Protein AF-A0A227JAS2-F1 (afdb_monomer)

Foldseek 3Di:
DKDWDALPPPGQGTKIKDKDKDWDDDDQKIKMKMWIWMARPVVRWTPFTKMKIKMWGCPDPFKIWMKMKMFTPDTPVPPDGDIDIDTGMGGHD

Solvent-accessible surface area (backbone atoms only — not comparable to full-atom values): 5060 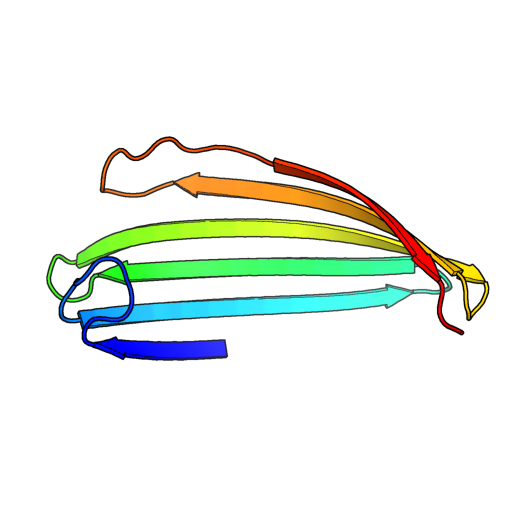Å² total; per-residue (Å²): 92,76,49,76,43,66,47,73,59,96,69,40,66,43,33,42,36,43,37,48,78,51,75,52,76,57,92,54,36,37,40,37,40,39,36,42,37,31,35,29,67,80,78,72,37,42,68,38,30,38,37,34,42,35,44,33,38,47,82,42,101,43,35,34,37,36,40,36,41,34,45,52,72,43,47,73,76,76,65,90,70,64,70,48,73,50,74,52,73,50,76,62,132

pLDDT: mean 86.61, std 11.82, range [57.12, 98.06]

Radius of g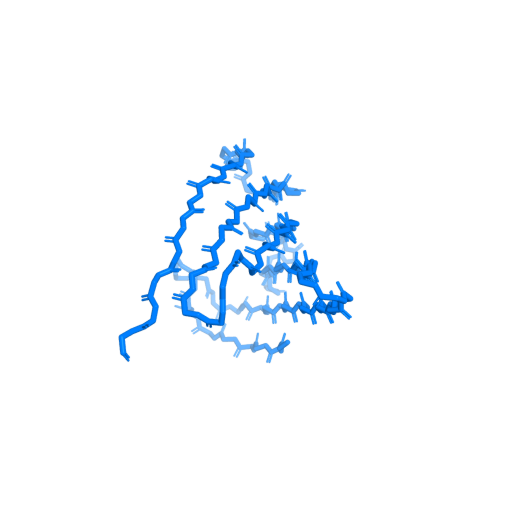yration: 16.52 Å; Cα contacts (8 Å, |Δi|>4): 215; chains: 1; bounding box: 35×22×41 Å

Sequence (93 aa):
VYGMNDYFYEMREETSQLEGLLAYGVNNWTFSVNYEGVEDDKDNKTVKSETALQAEYSVTPSFVTFVGYQFDLGNDYNNEENDYWTLGARYYF

Mean predicted aligned error: 6.58 Å

Structure (mmCIF, N/CA/C/O backbone):
data_AF-A0A227JAS2-F1
#
_entry.id   AF-A0A227JAS2-F1
#
loop_
_atom_site.group_PDB
_atom_site.id
_atom_site.type_symbol
_atom_site.label_atom_id
_atom_site.label_alt_id
_atom_site.label_comp_id
_atom_site.label_asym_id
_atom_site.label_entity_id
_atom_site.label_seq_id
_atom_site.pdbx_PDB_ins_code
_atom_site.Cartn_x
_atom_site.Cartn_y
_atom_site.Cartn_z
_atom_site.occupancy
_atom_site.B_iso_or_equiv
_atom_site.auth_seq_id
_atom_site.auth_comp_id
_atom_site.auth_asym_id
_atom_site.auth_atom_id
_atom_site.pdbx_PDB_model_num
ATOM 1 N N . VAL A 1 1 ? 11.844 -2.610 1.071 1.00 75.94 1 VAL A N 1
ATOM 2 C CA . VAL A 1 1 ? 12.530 -3.819 0.582 1.00 75.94 1 VAL A CA 1
ATOM 3 C C . VAL A 1 1 ? 13.308 -3.445 -0.668 1.00 75.94 1 VAL A C 1
ATOM 5 O O . VAL A 1 1 ? 12.861 -2.584 -1.405 1.00 75.94 1 VAL A O 1
ATOM 8 N N . TYR A 1 2 ? 14.492 -4.011 -0.868 1.00 66.38 2 TYR A N 1
ATOM 9 C CA . TYR A 1 2 ? 15.245 -3.868 -2.114 1.00 66.38 2 TYR A CA 1
ATOM 10 C C . TYR A 1 2 ? 15.591 -5.269 -2.603 1.00 66.38 2 TYR A C 1
ATOM 12 O O . TYR A 1 2 ? 15.966 -6.116 -1.787 1.00 66.38 2 TYR A O 1
ATOM 20 N N . GLY A 1 3 ? 15.429 -5.516 -3.897 1.00 70.88 3 GLY A N 1
ATOM 21 C CA . GLY A 1 3 ? 15.706 -6.804 -4.516 1.00 70.88 3 GLY A CA 1
ATOM 22 C C . GLY A 1 3 ? 16.291 -6.617 -5.905 1.00 70.88 3 GLY A C 1
ATOM 23 O O . GLY A 1 3 ? 15.755 -5.853 -6.698 1.00 70.88 3 GLY A O 1
ATOM 24 N N . MET A 1 4 ? 17.374 -7.329 -6.195 1.00 70.31 4 MET A N 1
ATOM 25 C CA . MET A 1 4 ? 17.943 -7.427 -7.539 1.00 70.31 4 MET A CA 1
ATOM 26 C C . MET A 1 4 ?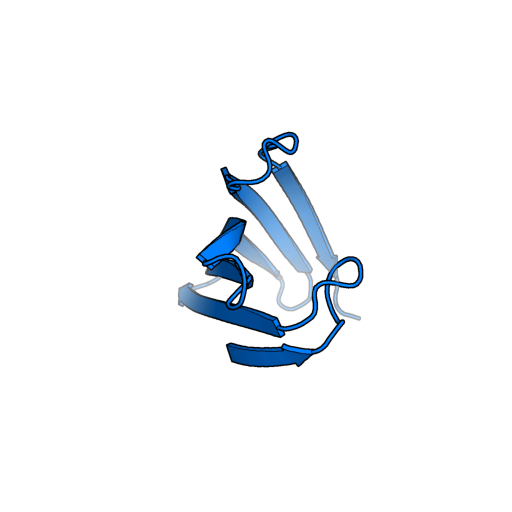 17.635 -8.819 -8.056 1.00 70.31 4 MET A C 1
ATOM 28 O O . MET A 1 4 ? 17.862 -9.795 -7.336 1.00 70.31 4 MET A O 1
ATOM 32 N N . ASN A 1 5 ? 17.090 -8.913 -9.261 1.00 64.12 5 ASN A N 1
ATOM 33 C CA . ASN A 1 5 ? 16.745 -10.195 -9.847 1.00 64.12 5 ASN A CA 1
ATOM 34 C C . ASN A 1 5 ? 17.054 -10.220 -11.341 1.00 64.12 5 ASN A C 1
ATOM 36 O O . ASN A 1 5 ? 16.683 -9.301 -12.077 1.00 64.12 5 ASN A O 1
ATOM 40 N N . ASP A 1 6 ? 17.612 -11.347 -11.773 1.00 58.88 6 ASP A N 1
ATOM 41 C CA . ASP A 1 6 ? 17.813 -11.655 -13.183 1.00 58.88 6 ASP A CA 1
ATOM 42 C C . ASP A 1 6 ? 16.586 -12.417 -13.713 1.00 58.88 6 ASP A C 1
ATOM 44 O O . ASP A 1 6 ? 16.103 -13.356 -13.070 1.00 58.88 6 ASP A O 1
ATOM 48 N N . TYR A 1 7 ? 16.064 -12.036 -14.883 1.00 60.12 7 TYR A N 1
ATOM 49 C CA . TYR A 1 7 ? 14.943 -12.702 -15.577 1.00 60.12 7 TYR A CA 1
ATOM 50 C C . TYR A 1 7 ? 13.594 -12.761 -14.832 1.00 60.12 7 TYR A C 1
ATOM 52 O O . TYR A 1 7 ? 12.723 -13.555 -15.192 1.00 60.12 7 TYR A O 1
ATOM 60 N N . PHE A 1 8 ? 13.375 -11.920 -13.820 1.00 64.12 8 PHE A N 1
ATOM 61 C CA . PHE A 1 8 ? 12.153 -11.963 -13.005 1.00 64.12 8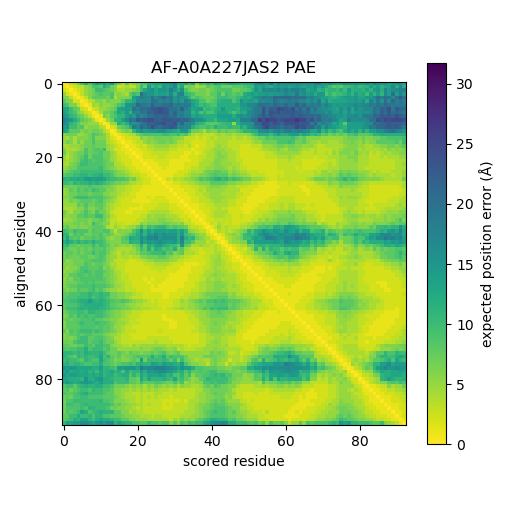 PHE A CA 1
ATOM 62 C C . PHE A 1 8 ? 10.937 -11.291 -13.667 1.00 64.12 8 PHE A C 1
ATOM 64 O O . PHE A 1 8 ? 9.824 -11.804 -13.561 1.00 64.12 8 PHE A O 1
ATOM 71 N N . TYR A 1 9 ? 11.135 -10.176 -14.379 1.00 57.41 9 TYR A N 1
ATOM 72 C CA . TYR A 1 9 ? 10.061 -9.438 -15.058 1.00 57.41 9 TYR A CA 1
ATOM 73 C C . TYR A 1 9 ? 10.116 -9.669 -16.569 1.00 57.41 9 TYR A C 1
ATOM 75 O O . TYR A 1 9 ? 11.085 -9.273 -17.205 1.00 57.41 9 TYR A O 1
ATOM 83 N N . GLU A 1 10 ? 9.096 -10.308 -17.153 1.00 63.09 10 GLU A N 1
ATOM 84 C CA . GLU A 1 10 ? 8.915 -10.463 -18.615 1.00 63.09 10 GLU A CA 1
ATOM 85 C C . GLU A 1 10 ? 10.167 -10.911 -19.414 1.00 63.09 10 GLU A C 1
ATOM 87 O O . GLU A 1 10 ? 10.324 -10.551 -20.577 1.00 63.09 10 GLU A O 1
ATOM 92 N N . MET A 1 11 ? 11.059 -11.718 -18.820 1.00 57.12 11 MET A N 1
ATOM 93 C CA . MET A 1 11 ? 12.355 -12.126 -19.403 1.00 57.12 11 MET A CA 1
ATOM 94 C C . MET A 1 11 ? 13.404 -11.003 -19.569 1.00 57.12 11 MET A C 1
ATOM 96 O O . MET A 1 11 ? 14.318 -11.141 -20.383 1.00 57.12 11 MET A O 1
ATOM 100 N N . ARG A 1 12 ? 13.321 -9.916 -18.794 1.00 61.28 12 ARG A N 1
ATOM 101 C CA . ARG A 1 12 ? 14.353 -8.866 -18.738 1.00 61.28 12 ARG A CA 1
ATOM 102 C C . ARG A 1 12 ? 15.549 -9.333 -17.922 1.00 61.28 12 ARG A C 1
ATOM 104 O O . ARG A 1 12 ? 15.388 -9.885 -16.839 1.00 61.28 12 ARG A O 1
ATOM 111 N N . GLU A 1 13 ? 16.734 -9.151 -18.492 1.00 61.47 13 GLU A N 1
ATOM 112 C CA . GLU A 1 13 ? 17.955 -9.825 -18.051 1.00 61.47 13 GLU A CA 1
ATOM 113 C C . GLU A 1 13 ? 18.418 -9.350 -16.672 1.00 61.47 13 GLU A C 1
ATOM 115 O O . GLU A 1 13 ? 18.692 -10.200 -15.835 1.00 61.47 13 GLU A O 1
ATOM 120 N N . GLU A 1 14 ? 18.404 -8.040 -16.408 1.00 73.94 14 GLU A N 1
ATOM 121 C CA . GLU A 1 14 ? 18.814 -7.447 -15.128 1.00 73.94 14 GLU A CA 1
ATOM 122 C C . GLU A 1 14 ? 17.763 -6.425 -14.673 1.00 73.94 14 GLU A C 1
ATOM 124 O O . GLU A 1 14 ? 17.522 -5.424 -15.350 1.00 73.94 14 GLU A O 1
ATOM 129 N N . THR A 1 15 ? 17.106 -6.685 -13.539 1.00 76.00 15 THR A N 1
ATOM 130 C CA . THR A 1 15 ? 16.111 -5.764 -12.967 1.00 76.00 15 THR A CA 1
ATOM 131 C C . THR A 1 15 ? 16.373 -5.486 -11.494 1.00 76.00 15 THR A C 1
ATOM 133 O O . THR A 1 15 ? 16.583 -6.408 -10.697 1.00 76.00 15 THR A O 1
ATOM 136 N N . SER A 1 16 ? 16.271 -4.215 -11.118 1.00 80.56 16 SER A N 1
ATOM 137 C CA . SER A 1 16 ? 16.310 -3.752 -9.735 1.00 80.56 16 SER A CA 1
ATOM 138 C C . SER A 1 16 ? 14.916 -3.337 -9.280 1.00 80.56 16 SER A C 1
ATOM 140 O O . SER A 1 16 ? 14.187 -2.646 -9.986 1.00 80.56 16 SER A O 1
ATOM 142 N N . GLN A 1 17 ? 14.529 -3.769 -8.083 1.00 84.00 17 GLN A N 1
ATOM 143 C CA . GLN A 1 17 ? 13.229 -3.494 -7.478 1.00 84.00 17 GLN A CA 1
ATOM 144 C C . GLN A 1 17 ? 13.427 -2.796 -6.138 1.00 84.00 17 GLN A C 1
ATOM 146 O O . GLN A 1 17 ? 14.160 -3.274 -5.265 1.00 84.00 17 GLN A O 1
ATOM 151 N N . LEU A 1 18 ? 12.736 -1.678 -5.957 1.00 85.81 18 LEU A N 1
ATOM 152 C CA . LEU A 1 18 ? 12.713 -0.912 -4.724 1.00 85.81 18 LEU A CA 1
ATOM 153 C C . LEU A 1 18 ? 11.275 -0.770 -4.243 1.00 85.81 18 LEU A C 1
ATOM 155 O O . LEU A 1 18 ? 10.426 -0.223 -4.934 1.00 85.81 18 LEU A O 1
ATOM 159 N N . GLU A 1 19 ? 11.031 -1.188 -3.010 1.00 88.44 19 GLU A N 1
ATOM 160 C CA . GLU A 1 19 ? 9.750 -1.026 -2.339 1.00 88.44 19 GLU A CA 1
ATOM 161 C C . GLU A 1 19 ? 9.943 -0.266 -1.022 1.00 88.44 19 GLU A C 1
ATOM 163 O O . GLU A 1 19 ? 10.809 -0.599 -0.207 1.00 88.44 19 GLU A O 1
ATOM 168 N N . GLY A 1 20 ? 9.129 0.747 -0.766 1.00 92.00 20 GLY A N 1
ATOM 169 C CA . GLY A 1 20 ? 9.063 1.454 0.508 1.00 92.00 20 GLY A CA 1
ATOM 170 C C . GLY A 1 20 ? 7.659 1.367 1.081 1.00 92.00 20 GLY A C 1
ATOM 171 O O . GLY A 1 20 ? 6.706 1.666 0.380 1.00 92.00 20 GLY A O 1
ATOM 172 N N . LEU A 1 21 ? 7.524 1.011 2.359 1.00 94.56 21 LEU A N 1
ATOM 173 C CA . LEU A 1 21 ? 6.245 1.029 3.069 1.00 94.56 21 LEU A CA 1
ATOM 174 C C . LEU A 1 21 ? 6.406 1.820 4.364 1.00 94.56 21 LEU A C 1
ATOM 176 O O . LEU A 1 21 ? 7.276 1.517 5.182 1.00 94.56 21 LEU A O 1
ATOM 180 N N . LEU A 1 22 ? 5.533 2.801 4.567 1.00 96.00 22 LEU A N 1
ATOM 181 C CA . LEU A 1 22 ? 5.385 3.502 5.835 1.00 96.00 22 LEU A CA 1
ATOM 182 C C . LEU A 1 22 ? 3.939 3.388 6.292 1.00 96.00 22 LEU A C 1
ATOM 184 O O . LEU A 1 22 ? 3.017 3.671 5.534 1.00 96.00 22 LEU A O 1
ATOM 188 N N . ALA A 1 23 ? 3.750 2.999 7.548 1.00 96.75 23 ALA A N 1
ATOM 189 C CA . ALA A 1 23 ? 2.440 2.912 8.167 1.00 96.75 23 ALA A CA 1
ATOM 190 C C . ALA A 1 23 ? 2.449 3.624 9.520 1.00 96.75 23 ALA A C 1
ATOM 192 O O . ALA A 1 23 ? 3.398 3.502 10.297 1.00 96.75 23 ALA A O 1
ATOM 193 N N . TYR A 1 24 ? 1.382 4.363 9.802 1.00 96.94 24 TYR A N 1
ATOM 194 C CA . TYR A 1 24 ? 1.186 5.081 11.050 1.00 96.94 24 TYR A CA 1
ATOM 195 C C . TYR A 1 24 ? -0.223 4.840 11.591 1.00 96.94 24 TYR A C 1
ATOM 197 O O . TYR A 1 24 ? -1.222 5.109 10.922 1.00 96.94 24 TYR A O 1
ATOM 205 N N . GLY A 1 25 ? -0.291 4.331 12.820 1.00 97.06 25 GLY A N 1
ATOM 206 C CA . GLY A 1 25 ? -1.538 4.099 13.541 1.00 97.06 25 GLY A CA 1
ATOM 207 C C . GLY A 1 25 ? -1.818 5.199 14.560 1.00 97.06 25 GLY A C 1
ATOM 208 O O . GLY A 1 25 ? -0.935 5.579 15.330 1.00 97.06 25 GLY A O 1
ATOM 209 N N . VAL A 1 26 ? -3.062 5.678 14.601 1.00 96.69 26 VAL A N 1
ATOM 210 C CA . VAL A 1 26 ? -3.556 6.616 15.616 1.00 96.69 26 VAL A CA 1
ATOM 211 C C . VAL A 1 26 ? -5.010 6.298 15.971 1.00 96.69 26 VAL A C 1
ATOM 213 O O . VAL A 1 26 ? -5.900 6.319 15.124 1.00 96.69 26 VAL A O 1
ATOM 216 N N . ASN A 1 27 ? -5.278 6.025 17.250 1.00 95.25 27 ASN A N 1
ATOM 217 C CA . ASN A 1 27 ? -6.581 5.539 17.725 1.00 95.25 27 ASN A CA 1
ATOM 218 C C . ASN A 1 27 ? -7.034 4.285 16.944 1.00 95.25 27 ASN A C 1
ATOM 220 O O . ASN A 1 27 ? -6.302 3.305 16.862 1.00 95.25 27 ASN A O 1
ATOM 224 N N . ASN A 1 28 ? -8.239 4.322 16.371 1.00 96.31 28 ASN A N 1
ATOM 225 C CA . ASN A 1 28 ? -8.807 3.269 15.530 1.00 96.31 28 ASN A CA 1
ATOM 226 C C . ASN A 1 28 ? -8.423 3.414 14.049 1.00 96.31 28 ASN A C 1
ATOM 228 O O . ASN A 1 28 ? -8.936 2.660 13.231 1.00 96.31 28 ASN A O 1
ATOM 232 N N . TRP A 1 29 ? -7.577 4.382 13.692 1.00 97.25 29 TRP A N 1
ATOM 233 C CA . TRP A 1 29 ? -7.145 4.614 12.318 1.00 97.25 29 TRP A CA 1
ATOM 234 C C . TRP A 1 29 ? -5.743 4.068 12.078 1.00 97.25 29 TRP A C 1
ATOM 236 O O . TRP A 1 29 ? -4.861 4.203 12.926 1.00 97.25 29 TRP A O 1
ATOM 246 N N . THR A 1 30 ? -5.525 3.500 10.897 1.00 97.56 30 THR A N 1
ATOM 247 C CA . THR A 1 30 ? -4.195 3.189 10.365 1.00 97.56 30 THR A CA 1
ATOM 248 C C . THR A 1 30 ? -4.078 3.783 8.974 1.00 97.56 30 THR A C 1
ATOM 250 O O . THR A 1 30 ? -4.946 3.570 8.135 1.00 97.56 30 THR A O 1
ATOM 253 N N . PHE A 1 31 ? -3.015 4.540 8.737 1.00 97.12 31 PHE A N 1
ATOM 254 C CA . PHE A 1 31 ? -2.688 5.092 7.429 1.00 97.12 31 PHE A CA 1
ATOM 255 C C . PHE A 1 31 ? -1.416 4.433 6.929 1.00 97.12 31 PHE A C 1
ATOM 257 O O . PHE A 1 31 ? -0.468 4.286 7.701 1.00 97.12 31 PHE A O 1
ATOM 264 N N . SER A 1 32 ? -1.370 4.079 5.653 1.00 96.81 32 SER A N 1
ATOM 265 C CA . SER A 1 32 ? -0.154 3.594 5.019 1.00 96.81 32 SER A CA 1
ATOM 266 C C . SER A 1 32 ? 0.068 4.231 3.660 1.00 96.81 32 SER A C 1
ATOM 268 O O . SER A 1 32 ? -0.867 4.598 2.951 1.00 96.81 32 SER A O 1
ATOM 270 N N . VAL A 1 33 ? 1.345 4.362 3.327 1.00 96.00 33 VAL A N 1
ATOM 271 C CA . VAL A 1 33 ? 1.827 4.666 1.990 1.00 96.00 33 VAL A CA 1
ATOM 272 C C . VAL A 1 33 ? 2.793 3.565 1.581 1.00 96.00 33 VAL A C 1
ATOM 274 O O . VAL A 1 33 ? 3.669 3.185 2.365 1.00 96.00 33 VAL A O 1
ATOM 277 N N . ASN A 1 34 ? 2.626 3.050 0.372 1.00 95.38 34 ASN A N 1
ATOM 278 C CA . ASN A 1 34 ? 3.592 2.184 -0.282 1.00 95.38 34 ASN A CA 1
ATOM 279 C C . ASN A 1 34 ? 4.099 2.853 -1.556 1.00 95.38 34 ASN A C 1
ATOM 281 O O . ASN A 1 34 ? 3.348 3.529 -2.244 1.00 95.38 34 ASN A O 1
ATOM 285 N N . TYR A 1 35 ? 5.366 2.635 -1.863 1.00 92.88 35 TYR A N 1
ATOM 286 C CA . TYR A 1 35 ? 5.992 2.958 -3.134 1.00 92.88 35 TYR A CA 1
ATOM 287 C C . TYR A 1 35 ? 6.648 1.688 -3.657 1.00 92.88 35 TYR A C 1
ATOM 289 O O . TYR A 1 35 ? 7.345 1.021 -2.896 1.00 92.88 35 TYR A O 1
ATOM 297 N N . GLU A 1 36 ? 6.448 1.374 -4.926 1.00 89.44 36 GLU A N 1
ATOM 298 C CA . GLU A 1 36 ? 7.094 0.272 -5.630 1.00 89.44 36 GLU A CA 1
ATOM 299 C C . GLU A 1 36 ? 7.666 0.814 -6.938 1.00 89.44 36 GLU A C 1
ATOM 301 O O . GLU A 1 36 ? 6.965 1.446 -7.720 1.00 89.44 36 GLU A O 1
ATOM 306 N N . GLY A 1 37 ? 8.951 0.584 -7.175 1.00 87.75 37 GLY A N 1
ATOM 307 C CA . GLY A 1 37 ? 9.631 0.933 -8.412 1.00 87.75 37 GLY A CA 1
ATOM 308 C C . GLY A 1 37 ? 10.433 -0.253 -8.920 1.00 87.75 37 GLY A C 1
ATOM 309 O O . GLY A 1 37 ? 11.087 -0.946 -8.140 1.00 87.75 37 GLY A O 1
ATOM 310 N N . VAL A 1 38 ? 10.385 -0.475 -10.227 1.00 84.88 38 VAL A N 1
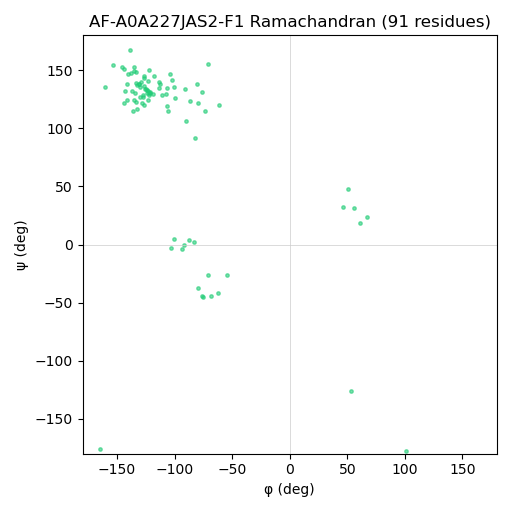ATOM 311 C CA . VAL A 1 38 ? 11.144 -1.502 -10.932 1.00 84.88 38 VAL A CA 1
ATOM 312 C C . VAL A 1 38 ? 11.877 -0.846 -12.091 1.00 84.88 38 VAL A C 1
ATOM 314 O O . VAL A 1 38 ? 11.259 -0.254 -12.979 1.00 84.88 38 VAL A O 1
ATOM 317 N N . GLU A 1 39 ? 13.195 -0.983 -12.089 1.00 83.31 39 GLU A N 1
ATOM 318 C CA . GLU A 1 39 ? 14.099 -0.468 -13.111 1.00 83.31 39 GLU A CA 1
ATOM 319 C C . GLU A 1 39 ? 14.749 -1.641 -13.856 1.00 83.31 39 GLU A C 1
ATOM 321 O O . GLU A 1 39 ? 15.070 -2.678 -13.272 1.00 83.31 39 GLU A O 1
ATOM 326 N N . ASP A 1 40 ? 14.883 -1.494 -15.171 1.00 80.06 40 ASP A N 1
ATOM 327 C CA . ASP A 1 40 ? 15.700 -2.350 -16.027 1.00 80.06 40 ASP A CA 1
ATOM 328 C C . ASP A 1 40 ? 17.097 -1.736 -16.076 1.00 80.06 40 ASP A C 1
ATOM 330 O O . ASP A 1 40 ? 17.294 -0.690 -16.702 1.00 80.06 40 ASP A O 1
ATOM 334 N N . ASP A 1 41 ? 18.047 -2.363 -15.385 1.00 76.62 41 ASP A N 1
ATOM 335 C CA . ASP A 1 41 ? 19.400 -1.826 -15.209 1.00 76.62 41 ASP A CA 1
ATOM 336 C C . ASP A 1 41 ? 20.203 -1.871 -16.517 1.00 76.62 41 ASP A C 1
ATOM 338 O O . ASP A 1 41 ? 21.091 -1.045 -16.748 1.00 76.62 41 ASP A O 1
ATOM 342 N N . LYS A 1 42 ? 19.864 -2.806 -17.411 1.00 74.75 42 LYS A N 1
ATOM 343 C CA . LYS A 1 42 ? 20.551 -2.989 -18.691 1.00 74.75 42 LYS A CA 1
ATOM 344 C C . LYS A 1 42 ? 20.174 -1.901 -19.690 1.00 74.75 42 LYS A C 1
ATOM 346 O O . LYS A 1 42 ? 21.050 -1.346 -20.356 1.00 74.75 42 LYS A O 1
ATOM 351 N N . ASP A 1 43 ? 18.883 -1.602 -19.791 1.00 73.25 43 ASP A N 1
ATOM 352 C CA . ASP A 1 43 ? 18.369 -0.575 -20.700 1.00 73.25 43 ASP A CA 1
ATOM 353 C C . ASP A 1 43 ? 18.225 0.805 -20.028 1.00 73.25 43 ASP A C 1
ATOM 355 O O . ASP A 1 43 ? 17.912 1.784 -20.712 1.00 73.25 43 ASP A O 1
ATOM 359 N N . ASN A 1 44 ? 18.497 0.895 -18.719 1.00 74.75 44 ASN A N 1
ATOM 360 C CA . ASN A 1 44 ? 18.346 2.077 -17.864 1.00 74.75 44 ASN A CA 1
ATOM 361 C C . ASN A 1 44 ? 16.953 2.717 -18.001 1.00 74.75 44 ASN A C 1
ATOM 363 O O . ASN A 1 44 ? 16.821 3.921 -18.239 1.00 74.75 44 ASN A O 1
ATOM 367 N N . LYS A 1 45 ? 15.917 1.873 -17.933 1.00 79.31 45 LYS A N 1
ATOM 368 C CA . LYS A 1 45 ? 14.513 2.245 -18.158 1.00 79.31 45 LYS A CA 1
ATOM 369 C C . LYS A 1 45 ? 13.627 1.827 -16.999 1.00 79.31 45 LYS A C 1
ATOM 371 O O . LYS A 1 45 ? 13.747 0.722 -16.477 1.00 79.31 45 LYS A O 1
ATOM 376 N N . THR A 1 46 ? 12.643 2.657 -16.697 1.00 79.75 46 THR A N 1
ATOM 377 C CA . THR A 1 46 ? 11.601 2.370 -15.714 1.00 79.75 46 THR A CA 1
ATOM 378 C C . THR A 1 46 ? 10.630 1.346 -16.288 1.00 79.75 46 THR A C 1
ATOM 380 O O . THR A 1 46 ? 9.929 1.607 -17.269 1.00 79.75 46 THR A O 1
ATOM 383 N N . VAL A 1 47 ? 10.594 0.159 -15.686 1.00 81.38 47 VAL A N 1
ATOM 384 C CA . VAL A 1 47 ? 9.646 -0.905 -16.037 1.00 81.38 47 VAL A CA 1
ATOM 385 C C . VAL A 1 47 ? 8.273 -0.593 -15.466 1.00 81.38 47 VAL A C 1
ATOM 387 O O . VAL A 1 47 ? 7.270 -0.769 -16.154 1.00 81.38 47 VAL A O 1
ATOM 390 N N . LYS A 1 48 ? 8.246 -0.152 -14.207 1.00 82.62 48 LYS A N 1
ATOM 391 C CA . LYS A 1 48 ? 7.033 0.074 -13.429 1.00 82.62 48 LYS A CA 1
ATOM 392 C C . LYS A 1 48 ? 7.347 1.012 -12.268 1.00 82.62 48 LYS A C 1
ATOM 394 O O . LYS A 1 48 ? 8.347 0.807 -11.585 1.00 82.62 48 LYS A O 1
ATOM 399 N N . SER A 1 49 ? 6.505 2.004 -12.012 1.00 87.88 49 SER A N 1
ATOM 400 C CA . SER A 1 49 ? 6.592 2.829 -10.809 1.00 87.88 49 SER A CA 1
ATOM 401 C C . SER A 1 49 ? 5.187 3.120 -10.304 1.00 87.88 49 SER A C 1
ATOM 403 O O . SER A 1 49 ? 4.347 3.609 -11.047 1.00 87.88 49 SER A O 1
ATOM 405 N N . GLU A 1 50 ? 4.908 2.791 -9.049 1.00 92.12 50 GLU A N 1
ATOM 406 C CA . GLU A 1 50 ? 3.584 2.909 -8.449 1.00 92.12 50 GLU A CA 1
ATOM 407 C C . GLU A 1 50 ? 3.694 3.407 -7.011 1.00 92.12 50 GLU A C 1
ATOM 409 O O . GLU A 1 50 ? 4.626 3.086 -6.270 1.00 92.12 50 GLU A O 1
ATOM 414 N N . THR A 1 51 ? 2.700 4.173 -6.582 1.00 94.25 51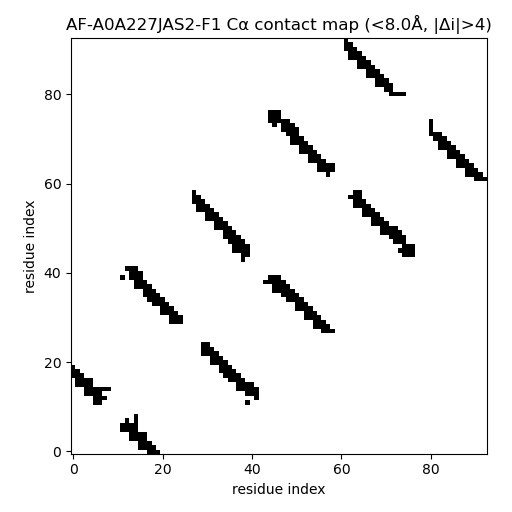 THR A N 1
ATOM 415 C CA . THR A 1 51 ? 2.535 4.533 -5.175 1.00 94.25 51 THR A CA 1
ATOM 416 C C . THR A 1 51 ? 1.094 4.323 -4.769 1.00 94.25 51 THR A C 1
ATOM 418 O O . THR A 1 51 ? 0.185 4.673 -5.513 1.00 94.25 51 THR A O 1
ATOM 421 N N . ALA A 1 52 ? 0.851 3.753 -3.595 1.00 95.62 52 ALA A N 1
ATOM 422 C CA . ALA A 1 52 ? -0.498 3.620 -3.075 1.00 95.62 52 ALA A CA 1
ATOM 423 C C . ALA A 1 52 ? -0.621 4.195 -1.670 1.00 95.62 52 ALA A C 1
ATOM 425 O O . ALA A 1 52 ? 0.294 4.160 -0.849 1.00 95.62 52 ALA A O 1
ATOM 426 N N . LEU A 1 53 ? -1.791 4.764 -1.416 1.00 96.50 53 LEU A N 1
ATOM 427 C CA . LEU A 1 53 ? -2.219 5.280 -0.132 1.00 96.50 53 LEU A CA 1
ATOM 428 C C . LEU A 1 53 ? -3.377 4.426 0.350 1.00 96.50 53 LEU A C 1
ATOM 430 O O . LEU A 1 53 ? -4.317 4.164 -0.400 1.00 96.50 53 LEU A O 1
ATOM 434 N N . GLN A 1 54 ? -3.347 4.038 1.616 1.00 97.88 54 GLN A N 1
ATOM 435 C CA . GLN A 1 54 ? -4.428 3.290 2.234 1.00 97.88 54 GLN A CA 1
ATOM 436 C C . GLN A 1 54 ? -4.778 3.884 3.593 1.00 97.88 54 GLN A C 1
ATOM 438 O O . GLN A 1 54 ? -3.917 4.283 4.377 1.00 97.88 54 GLN A O 1
ATOM 443 N N . ALA A 1 55 ? -6.078 3.945 3.861 1.00 97.69 55 ALA A N 1
ATOM 444 C CA . ALA A 1 55 ? -6.631 4.310 5.150 1.00 97.69 55 ALA A CA 1
ATOM 445 C C . ALA A 1 55 ? -7.524 3.174 5.647 1.00 97.69 55 ALA A C 1
ATOM 447 O O . ALA A 1 55 ? -8.412 2.698 4.940 1.00 97.69 55 ALA A O 1
ATOM 448 N N . GLU A 1 56 ? -7.300 2.762 6.885 1.00 97.69 56 GLU A N 1
ATOM 449 C CA . GLU A 1 56 ? -8.017 1.686 7.552 1.00 97.69 56 GLU A CA 1
ATOM 450 C C . GLU A 1 56 ? -8.639 2.204 8.844 1.00 97.69 56 GLU A C 1
ATOM 452 O O . GLU A 1 56 ? -8.021 2.975 9.580 1.00 97.69 56 GLU A O 1
ATOM 457 N N . TYR A 1 57 ? -9.851 1.746 9.137 1.00 97.44 57 TYR A N 1
ATOM 458 C CA . TYR A 1 57 ? -10.575 2.042 10.361 1.00 97.44 57 TYR A CA 1
ATOM 459 C C . TYR A 1 57 ? -11.023 0.754 11.052 1.00 97.44 57 TYR A C 1
ATOM 461 O O . TYR A 1 57 ? -11.803 -0.031 10.506 1.00 97.44 57 TYR A O 1
ATOM 469 N N . SER A 1 58 ? -10.555 0.557 12.280 1.00 97.56 58 SER A N 1
ATOM 470 C CA . SER A 1 58 ? -10.918 -0.564 13.143 1.00 97.56 58 SER A CA 1
ATOM 471 C C . SER A 1 58 ? -12.238 -0.275 13.855 1.00 97.56 58 SER A C 1
ATOM 473 O O . SER A 1 58 ? -12.258 0.314 14.938 1.00 97.56 58 SER A O 1
ATOM 475 N N . VAL A 1 59 ? -13.350 -0.701 13.251 1.00 96.44 59 VAL A N 1
ATOM 476 C CA . VAL A 1 59 ? -14.705 -0.591 13.824 1.00 96.44 59 VAL A CA 1
ATOM 477 C C . VAL A 1 59 ? -14.807 -1.404 15.118 1.00 96.44 59 VAL A C 1
ATOM 479 O O . VAL A 1 59 ? -15.376 -0.951 16.107 1.00 96.44 59 VAL A O 1
ATOM 482 N N . THR A 1 60 ? -14.220 -2.602 15.121 1.00 95.69 60 THR A N 1
ATOM 483 C CA . THR A 1 60 ? -13.986 -3.424 16.318 1.00 95.69 60 THR A CA 1
ATOM 484 C C . THR A 1 60 ? -12.594 -4.057 16.217 1.00 95.69 60 THR A C 1
ATOM 486 O O . THR A 1 60 ? -12.032 -4.071 15.120 1.00 95.69 60 THR A O 1
ATOM 489 N N . PRO A 1 61 ? -12.033 -4.644 17.292 1.00 92.94 61 PRO A N 1
ATOM 490 C CA . PRO A 1 61 ? -10.765 -5.375 17.197 1.00 92.94 61 PRO A CA 1
ATOM 491 C C . PRO A 1 61 ? -10.762 -6.491 16.137 1.00 92.94 61 PRO A C 1
ATOM 493 O O . PRO A 1 61 ? -9.711 -6.812 15.594 1.00 92.94 61 PRO A O 1
ATOM 496 N N . SER A 1 62 ? -11.935 -7.045 15.812 1.00 96.00 62 SER A N 1
ATOM 497 C CA . SER A 1 62 ? -12.109 -8.114 14.822 1.00 96.00 62 SER A CA 1
ATOM 498 C C . SER A 1 62 ? -12.661 -7.632 13.479 1.00 96.00 62 SER A C 1
ATOM 500 O O . SER A 1 62 ? -12.804 -8.447 12.577 1.00 96.00 62 SER A O 1
ATOM 502 N N . PHE A 1 63 ? -13.003 -6.348 13.314 1.00 97.38 63 PHE A N 1
ATOM 503 C CA . PHE A 1 63 ? -13.633 -5.831 12.093 1.00 97.38 63 PHE A CA 1
ATOM 504 C C . PHE A 1 63 ? -13.010 -4.502 11.668 1.00 97.38 63 PHE A C 1
ATOM 506 O O . PHE A 1 63 ? -13.150 -3.493 12.363 1.00 97.38 63 PHE A O 1
ATOM 513 N N . VAL A 1 64 ? -12.351 -4.511 10.509 1.00 97.75 64 VAL A N 1
ATOM 514 C CA . VAL A 1 64 ? -11.623 -3.370 9.943 1.00 97.75 64 VAL A CA 1
ATOM 515 C C . VAL A 1 64 ? -12.196 -3.038 8.574 1.00 97.75 64 VAL A C 1
ATOM 517 O O . VAL A 1 64 ? -12.332 -3.915 7.729 1.00 97.75 64 VAL A O 1
ATOM 520 N N . THR A 1 65 ? -12.504 -1.775 8.328 1.00 97.88 65 THR A N 1
ATOM 521 C CA . THR A 1 65 ? -12.877 -1.257 7.003 1.00 97.88 65 THR A CA 1
ATOM 522 C C . THR A 1 65 ? -11.710 -0.484 6.413 1.00 97.88 65 THR A C 1
ATOM 524 O O . THR A 1 65 ? -10.983 0.156 7.166 1.00 97.88 65 THR A O 1
ATOM 527 N N . PHE A 1 66 ? -11.521 -0.507 5.098 1.00 97.81 66 PHE A N 1
ATOM 528 C CA . PHE A 1 66 ? -10.403 0.182 4.461 1.00 97.81 66 PHE A CA 1
ATOM 529 C C . PHE A 1 66 ? -10.769 0.741 3.091 1.00 97.81 66 PHE A C 1
ATOM 531 O O . PHE A 1 66 ? -11.628 0.202 2.395 1.00 97.81 66 PHE A O 1
ATOM 538 N N . VAL A 1 67 ? -10.076 1.807 2.710 1.00 98.06 67 VAL A N 1
ATOM 539 C CA . VAL A 1 67 ? -10.064 2.366 1.360 1.00 98.06 67 VAL A CA 1
ATOM 540 C C . VAL A 1 67 ? -8.613 2.544 0.934 1.00 98.06 67 VAL A C 1
ATOM 542 O O . VAL A 1 67 ? -7.775 2.934 1.747 1.00 98.06 67 VAL A O 1
ATOM 545 N N . GLY A 1 68 ? -8.317 2.241 -0.321 1.00 97.19 68 GLY A N 1
ATOM 546 C CA . GLY A 1 68 ? -6.996 2.413 -0.907 1.00 97.19 68 GLY A CA 1
ATOM 547 C C . GLY A 1 68 ? -7.090 3.079 -2.268 1.00 97.19 68 GLY A C 1
ATOM 548 O O . GLY A 1 68 ? -8.076 2.896 -2.982 1.00 97.19 68 GLY A O 1
ATOM 549 N N . TYR A 1 69 ? -6.071 3.849 -2.617 1.00 96.19 69 TYR A N 1
ATOM 550 C CA . TYR A 1 69 ? -5.895 4.423 -3.942 1.00 96.19 69 TYR A CA 1
ATOM 551 C C . TYR A 1 69 ? -4.446 4.227 -4.367 1.00 96.19 69 TYR A C 1
ATOM 553 O O . TYR A 1 69 ? -3.538 4.553 -3.606 1.00 96.19 69 TYR A O 1
ATOM 561 N N . GLN A 1 70 ? -4.248 3.709 -5.567 1.00 95.38 70 GLN A N 1
ATOM 562 C CA . GLN A 1 70 ? -2.961 3.522 -6.207 1.00 95.38 70 GLN A CA 1
ATOM 563 C C . GLN A 1 70 ? -2.849 4.490 -7.377 1.00 95.38 70 GLN A C 1
ATOM 565 O O . GLN A 1 70 ? -3.735 4.545 -8.228 1.00 95.38 70 GLN A O 1
ATOM 570 N N . PHE A 1 71 ? -1.746 5.220 -7.392 1.00 93.31 71 PHE A N 1
ATOM 571 C CA . PHE A 1 71 ? -1.308 6.062 -8.485 1.00 93.31 71 PHE A CA 1
ATOM 572 C C . PHE A 1 71 ? -0.253 5.301 -9.280 1.00 93.31 71 PHE A C 1
ATOM 574 O O . PHE A 1 71 ? 0.746 4.844 -8.709 1.00 93.31 71 PHE A O 1
ATOM 581 N N . ASP A 1 72 ? -0.476 5.192 -10.581 1.00 89.38 72 ASP A N 1
ATOM 582 C CA . ASP A 1 72 ? 0.561 4.776 -11.516 1.00 89.38 72 ASP A CA 1
ATOM 583 C C . ASP A 1 72 ? 1.457 5.991 -11.799 1.00 89.38 72 ASP A C 1
ATOM 585 O O . ASP A 1 72 ? 0.981 7.067 -12.166 1.00 89.38 72 ASP A O 1
ATOM 589 N N . LEU A 1 73 ? 2.754 5.860 -11.528 1.00 86.88 73 LEU A N 1
ATOM 590 C CA . LEU A 1 73 ? 3.748 6.911 -11.764 1.00 86.88 73 LEU A CA 1
ATOM 591 C C . LEU A 1 73 ? 4.390 6.785 -13.152 1.00 86.88 73 LEU A C 1
ATOM 593 O O . LEU A 1 73 ? 5.222 7.620 -13.513 1.00 86.88 73 LEU A O 1
ATOM 597 N N . GLY A 1 74 ? 3.987 5.772 -13.917 1.00 85.25 74 GLY A N 1
ATOM 598 C CA . GLY A 1 74 ? 4.331 5.579 -15.310 1.00 85.25 74 GLY A CA 1
ATOM 599 C C . GLY A 1 74 ? 5.440 4.566 -15.560 1.00 85.25 74 GLY A C 1
ATOM 600 O O . GLY A 1 74 ? 5.974 3.901 -14.665 1.00 8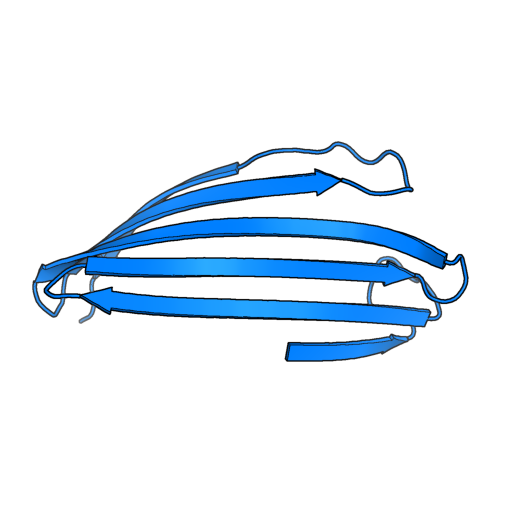5.25 74 GLY A O 1
ATOM 601 N N . ASN A 1 75 ? 5.774 4.430 -16.842 1.00 84.81 75 ASN A N 1
ATOM 602 C CA . ASN A 1 75 ? 6.838 3.555 -17.327 1.00 84.81 75 ASN A CA 1
ATOM 603 C C . ASN A 1 75 ? 7.429 4.059 -18.654 1.00 84.81 75 ASN A C 1
ATOM 605 O O . ASN A 1 75 ? 6.750 4.677 -19.471 1.00 84.81 7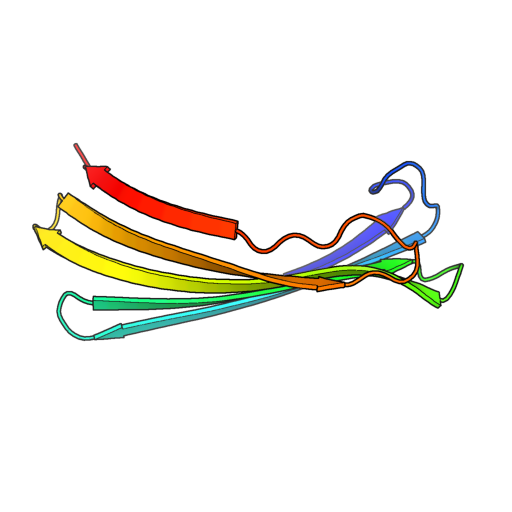5 ASN A O 1
ATOM 609 N N . ASP A 1 76 ? 8.686 3.705 -18.927 1.00 82.56 76 ASP A N 1
ATOM 610 C CA . ASP A 1 76 ? 9.396 4.117 -20.150 1.00 82.56 76 ASP A CA 1
ATOM 611 C C . ASP A 1 76 ? 9.094 3.216 -21.364 1.00 82.56 76 ASP A C 1
ATOM 613 O O . ASP A 1 76 ? 9.658 3.387 -22.450 1.00 82.56 76 ASP A O 1
ATOM 617 N N . TYR A 1 77 ? 8.213 2.227 -21.190 1.00 78.88 77 TYR A N 1
ATOM 618 C CA . TYR A 1 77 ? 7.828 1.253 -22.212 1.00 78.88 77 TYR A CA 1
ATOM 619 C C . TYR A 1 77 ? 6.486 1.581 -22.877 1.00 78.88 77 TYR A C 1
ATOM 621 O O . TYR A 1 77 ? 6.041 0.831 -23.746 1.00 78.88 77 TYR A O 1
ATOM 629 N N . ASN A 1 78 ? 5.886 2.729 -22.535 1.00 75.19 78 ASN A N 1
ATOM 630 C CA . ASN A 1 78 ? 4.618 3.207 -23.085 1.00 75.19 78 ASN A CA 1
ATOM 631 C C . ASN A 1 78 ? 3.477 2.182 -22.905 1.00 75.19 78 ASN A C 1
ATOM 633 O O . ASN A 1 78 ? 2.586 2.076 -23.755 1.00 75.19 78 ASN A O 1
ATOM 637 N N . ASN A 1 79 ? 3.537 1.408 -21.815 1.00 77.88 79 ASN A N 1
ATOM 638 C CA . ASN A 1 79 ? 2.434 0.572 -21.352 1.00 77.88 79 ASN A CA 1
ATOM 639 C C . ASN A 1 79 ? 1.319 1.460 -20.783 1.00 77.88 79 ASN A C 1
ATOM 641 O O . ASN A 1 79 ? 1.585 2.576 -20.342 1.00 77.88 79 ASN A O 1
ATOM 645 N N . GLU A 1 80 ? 0.081 0.960 -20.790 1.00 77.38 80 GLU A N 1
ATOM 646 C CA . GLU A 1 80 ? -1.073 1.693 -20.260 1.00 77.38 80 GLU A CA 1
ATOM 647 C C . GLU A 1 80 ? -0.910 1.989 -18.764 1.00 77.38 80 GLU A C 1
ATOM 649 O O . GLU A 1 80 ? -0.825 1.068 -17.952 1.00 77.38 80 GLU A O 1
ATOM 654 N N . GLU A 1 81 ? -0.913 3.275 -18.421 1.00 79.12 81 GLU A N 1
ATOM 655 C CA . GLU A 1 81 ? -0.848 3.770 -17.046 1.00 79.12 81 GLU A CA 1
ATOM 656 C C . GLU A 1 81 ? -2.266 3.841 -16.477 1.00 79.12 81 GLU A C 1
ATOM 658 O O . GLU A 1 81 ? -3.144 4.481 -17.067 1.00 79.12 81 GLU A O 1
ATOM 663 N N . ASN A 1 82 ? -2.517 3.163 -15.357 1.00 84.56 82 ASN A N 1
ATOM 664 C CA . ASN A 1 82 ? -3.858 3.091 -14.779 1.00 84.56 82 ASN A CA 1
ATOM 665 C C . ASN A 1 82 ? -3.847 3.311 -13.267 1.00 84.56 82 ASN A C 1
ATOM 667 O O . ASN A 1 82 ? -3.247 2.550 -12.511 1.00 84.56 82 ASN A O 1
ATOM 671 N N . ASP A 1 83 ? -4.631 4.290 -12.826 1.00 90.44 83 ASP A N 1
ATOM 672 C CA . ASP A 1 83 ? -4.921 4.489 -11.413 1.00 90.44 83 ASP A CA 1
ATOM 673 C C . ASP A 1 83 ? -6.020 3.533 -10.939 1.00 90.44 83 ASP A C 1
ATOM 675 O O . ASP A 1 83 ? -7.064 3.369 -11.584 1.00 90.44 83 ASP A O 1
ATOM 679 N N . TYR A 1 84 ? -5.832 2.964 -9.751 1.00 93.38 84 TYR A N 1
ATOM 680 C CA . TYR A 1 84 ? -6.786 2.036 -9.152 1.00 93.38 84 TYR A CA 1
ATOM 681 C C . TYR A 1 84 ? -7.254 2.520 -7.790 1.00 93.38 84 TYR A C 1
ATOM 683 O O . TYR A 1 84 ? -6.523 3.153 -7.036 1.00 93.38 84 TYR A O 1
ATOM 691 N N . TRP A 1 85 ? -8.480 2.162 -7.426 1.00 95.31 85 TRP A N 1
ATOM 692 C CA . TRP A 1 85 ? -8.984 2.371 -6.076 1.00 95.31 85 TRP A CA 1
ATOM 693 C C . TRP A 1 85 ? -9.702 1.126 -5.577 1.00 95.31 85 TRP A C 1
ATOM 695 O O . TRP A 1 85 ? -10.245 0.334 -6.347 1.00 95.31 85 TRP A O 1
ATOM 705 N N . THR A 1 86 ? -9.702 0.953 -4.263 1.00 96.19 86 THR A N 1
ATOM 706 C CA . THR A 1 86 ? -10.346 -0.171 -3.595 1.00 96.19 86 THR A CA 1
ATOM 707 C C . THR A 1 86 ? -11.072 0.301 -2.347 1.00 96.19 86 THR A C 1
ATOM 709 O O . THR A 1 86 ? -10.647 1.239 -1.676 1.00 96.19 86 THR A O 1
ATOM 712 N N . LEU A 1 87 ? -12.179 -0.359 -2.030 1.00 97.38 87 LEU A N 1
ATOM 713 C CA . LEU A 1 87 ? -12.938 -0.181 -0.799 1.00 97.38 87 LEU A CA 1
ATOM 714 C C . LEU A 1 87 ? -13.325 -1.569 -0.305 1.00 97.38 87 LEU A C 1
ATOM 716 O O . LEU A 1 87 ? -13.844 -2.382 -1.071 1.00 97.38 87 LEU A O 1
ATOM 720 N N . GLY A 1 88 ? -13.111 -1.842 0.975 1.00 97.31 88 GLY A N 1
ATOM 721 C CA . GLY A 1 88 ? -13.392 -3.162 1.511 1.00 97.31 88 GLY A CA 1
ATOM 722 C C . GLY A 1 88 ? -13.452 -3.224 3.025 1.00 97.31 88 GLY A C 1
ATOM 723 O O . GLY A 1 88 ? -13.357 -2.224 3.739 1.00 97.31 88 GLY A O 1
ATOM 724 N N . ALA A 1 89 ? -13.624 -4.448 3.516 1.00 97.56 89 ALA A N 1
ATOM 725 C CA . ALA A 1 89 ? -13.588 -4.759 4.932 1.00 97.56 89 ALA A CA 1
ATOM 726 C C . ALA A 1 89 ? -12.941 -6.128 5.177 1.00 97.56 89 ALA A C 1
ATOM 728 O O . ALA A 1 89 ? -12.999 -7.017 4.328 1.00 97.56 89 ALA A O 1
ATOM 729 N N . ARG A 1 90 ? -12.321 -6.289 6.346 1.00 96.88 90 ARG A N 1
ATOM 730 C CA . ARG A 1 90 ? -11.675 -7.510 6.833 1.00 96.88 90 ARG A CA 1
ATOM 731 C C . ARG A 1 90 ? -12.262 -7.889 8.186 1.00 96.88 90 ARG A C 1
ATOM 733 O O . ARG A 1 90 ? -12.413 -7.036 9.061 1.00 96.88 90 ARG A O 1
ATOM 740 N N . TYR A 1 91 ? -12.585 -9.169 8.338 1.00 96.38 91 TYR A N 1
ATOM 741 C CA . TYR A 1 91 ? -13.064 -9.748 9.588 1.00 96.38 91 TYR A CA 1
ATOM 742 C C . TYR A 1 91 ? -12.097 -10.836 10.059 1.00 96.38 91 TYR A C 1
ATOM 744 O O . TYR A 1 91 ? -11.751 -11.724 9.279 1.00 96.38 91 TYR A O 1
ATOM 752 N N . TYR A 1 92 ? -11.671 -10.760 11.318 1.00 93.69 92 TYR A N 1
ATOM 753 C CA . TYR A 1 92 ? -10.749 -11.709 11.940 1.00 93.69 92 TYR A CA 1
ATOM 754 C C . TYR A 1 92 ? -11.521 -12.604 12.919 1.00 93.69 92 TYR A C 1
ATOM 756 O O . TYR A 1 92 ? -12.142 -12.093 13.855 1.00 93.69 92 TYR A O 1
ATOM 764 N N . PHE A 1 93 ? -11.506 -13.915 12.651 1.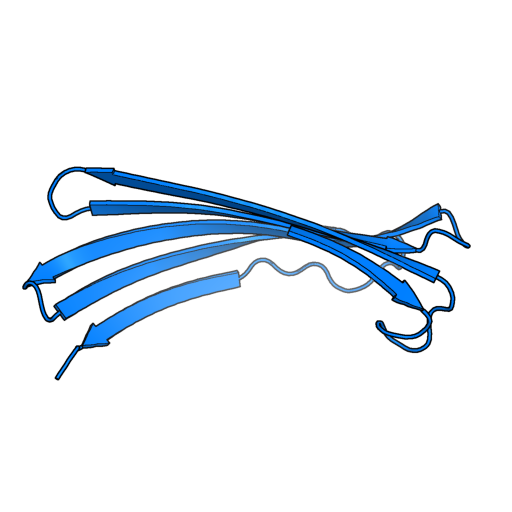00 89.00 93 PHE A N 1
ATOM 765 C CA . PHE A 1 93 ? -12.174 -14.960 13.436 1.00 89.00 93 PHE A CA 1
ATOM 766 C C . PHE A 1 93 ? -11.280 -15.534 14.538 1.00 89.00 93 PHE A C 1
ATOM 768 O O . PHE A 1 93 ? -10.041 -15.542 14.356 1.00 89.00 93 PHE A O 1
#

InterPro domains:
  IPR023614 Porin domain superfamily [G3DSA:2.40.160.10] (1-93)

Nearest PDB structures (foldseek):
  6ehc-assembly1_A  TM=8.665E-01  e=4.693E-03  Vibrio cholerae O395
  6ehb-assembly1_C  TM=8.621E-01  e=5.229E-03  Vibrio cholerae O395
  6ehb-assembly1_B  TM=8.550E-01  e=9.999E-03  Vibrio cholerae O395
  3wi5-assembly1_A  TM=7.207E-01  e=1.042E+00  Neisseria meningitidis
  1nqf-assembly1_A  TM=5.414E-01  e=8.570E+00  Escherichia coli

Organism: Vibrio parahaemolyticus (NCBI:txid670)

Secondary structure (DSSP, 8-state):
-EEEEES-STT-SEEEEEEEEEEEEETTEEEEEEEEEEEETTTTEEEEEEEEEEEEEEEETTEEEEEEEEEEEE-TT-PPP--EEEEEEEE--